Protein AF-A0A7H0SNJ6-F1 (afdb_monomer)

Solvent-accessible surface area (backbone atoms only — not comparable to full-atom values): 4611 Å² total; per-residue (Å²): 134,84,70,30,24,49,73,83,41,80,56,82,66,59,92,86,36,19,39,41,56,49,49,26,68,76,68,75,50,58,62,45,65,58,57,44,51,74,70,77,76,80,72,61,58,50,45,26,46,72,90,38,77,52,59,52,61,43,24,64,77,34,68,48,62,44,39,33,39,76,42,71,60,67,84,79,124

Mean predicted aligned error: 3.95 Å

Nearest PDB structures (foldseek):
  1zud-assembly1_4  TM=7.958E-01  e=7.019E-04  Escherichia coli K-12
  3cwi-assembly1_A  TM=6.775E-01  e=3.493E-03  Geobacter metallireducens GS-15
  2qjl-assembly1_A  TM=5.305E-01  e=1.998E-01  Saccharomyces cerevisiae
  3ny5-assembly3_D  TM=5.091E-01  e=4.304E-01  Homo sapiens
  8uzh-assembly1_B-2  TM=5.231E-01  e=3.256E+00  Saccharomyces cerevisiae S288C

pLDDT: mean 91.4, std 12.22, range [37.41, 98.38]

Organism: NCBI:txid2684405

Radius of gyration: 12.11 Å; Cα contacts (8 Å, |Δi|>4): 127; chains: 1; bounding box: 24×36×31 Å

Structure (mmCIF, N/CA/C/O backbone):
data_AF-A0A7H0SNJ6-F1
#
_entry.id   AF-A0A7H0SNJ6-F1
#
loop_
_atom_site.group_PDB
_atom_site.id
_atom_site.type_symbol
_atom_site.label_atom_id
_atom_site.label_alt_id
_atom_site.label_comp_id
_atom_site.label_asym_id
_atom_site.label_entity_id
_atom_site.label_seq_id
_atom_site.pdbx_PDB_ins_code
_atom_site.Cartn_x
_atom_site.Cartn_y
_atom_site.Cartn_z
_atom_site.occupancy
_atom_site.B_iso_or_equiv
_atom_site.auth_seq_id
_atom_site.auth_comp_id
_atom_site.auth_asym_id
_atom_site.auth_atom_id
_atom_site.pdbx_PDB_model_num
ATOM 1 N N . MET A 1 1 ? -11.489 4.911 20.262 1.00 55.56 1 MET A N 1
ATOM 2 C CA . MET A 1 1 ? -10.233 5.263 19.573 1.00 55.56 1 MET A CA 1
ATOM 3 C C . MET A 1 1 ? -9.836 4.035 18.792 1.00 55.56 1 MET A C 1
ATOM 5 O O . MET A 1 1 ? -9.639 3.001 19.413 1.00 55.56 1 MET A O 1
ATOM 9 N N . THR A 1 2 ? -9.869 4.096 17.467 1.00 68.75 2 THR A N 1
ATOM 10 C CA . THR A 1 2 ? -9.395 2.977 16.650 1.00 68.75 2 THR A CA 1
ATOM 11 C C . THR A 1 2 ? -7.880 3.081 16.614 1.00 68.75 2 THR A C 1
ATOM 13 O O . THR A 1 2 ? -7.361 4.118 16.208 1.00 68.75 2 THR A O 1
ATOM 16 N N . ASP A 1 3 ? -7.180 2.065 17.109 1.00 87.62 3 ASP A N 1
ATOM 17 C CA . ASP A 1 3 ? -5.729 2.014 16.970 1.00 87.62 3 ASP A CA 1
ATOM 18 C C . ASP A 1 3 ? -5.376 1.906 15.478 1.00 87.62 3 ASP A C 1
ATOM 20 O O . ASP A 1 3 ? -5.962 1.113 14.736 1.00 87.62 3 ASP A O 1
ATOM 24 N N . ASN A 1 4 ? -4.422 2.726 15.045 1.00 94.69 4 ASN A N 1
ATOM 25 C CA . ASN A 1 4 ? -3.824 2.645 13.721 1.00 94.69 4 ASN A CA 1
ATOM 26 C C . ASN A 1 4 ? -2.603 1.725 13.815 1.00 94.69 4 ASN A C 1
ATOM 28 O O . ASN A 1 4 ? -1.689 1.986 14.603 1.00 94.69 4 ASN A O 1
ATOM 32 N N . LEU A 1 5 ? -2.600 0.642 13.039 1.00 96.31 5 LEU A N 1
ATOM 33 C CA . LEU A 1 5 ? -1.569 -0.395 13.076 1.00 96.31 5 LEU A CA 1
ATOM 34 C C . LEU A 1 5 ? -1.015 -0.650 11.673 1.00 96.31 5 LEU A C 1
ATOM 36 O O . LEU A 1 5 ? -1.780 -0.695 10.717 1.00 96.31 5 LEU A O 1
ATOM 40 N N . ILE A 1 6 ? 0.291 -0.876 11.552 1.00 96.06 6 ILE A N 1
ATOM 41 C CA . ILE A 1 6 ? 0.929 -1.435 10.355 1.00 96.06 6 ILE A CA 1
ATOM 42 C C . ILE A 1 6 ? 1.641 -2.714 10.768 1.00 96.06 6 ILE A C 1
ATOM 44 O O . ILE A 1 6 ? 2.557 -2.652 11.584 1.00 96.06 6 ILE A O 1
ATOM 48 N N . ASN A 1 7 ? 1.239 -3.865 10.227 1.00 95.56 7 ASN A N 1
ATOM 49 C CA . ASN A 1 7 ? 1.786 -5.175 10.609 1.00 95.56 7 ASN A CA 1
ATOM 50 C C . ASN A 1 7 ? 1.813 -5.389 12.141 1.00 95.56 7 ASN A C 1
ATOM 52 O O . ASN A 1 7 ? 2.753 -5.960 12.687 1.00 95.56 7 ASN A O 1
ATOM 56 N N . GLY A 1 8 ? 0.794 -4.883 12.847 1.00 94.69 8 GLY A N 1
ATOM 57 C CA . GLY A 1 8 ? 0.686 -4.944 14.310 1.00 94.69 8 GLY A CA 1
ATOM 58 C C . GLY A 1 8 ? 1.445 -3.856 15.085 1.00 94.69 8 GLY A C 1
ATOM 59 O O . GLY A 1 8 ? 1.251 -3.736 16.294 1.00 94.69 8 GLY A O 1
ATOM 60 N N . GLU A 1 9 ? 2.255 -3.025 14.428 1.00 95.06 9 GLU A N 1
ATOM 61 C CA . GLU A 1 9 ? 2.950 -1.897 15.058 1.00 95.06 9 GLU A CA 1
ATOM 62 C C . GLU A 1 9 ? 2.095 -0.630 15.024 1.00 95.06 9 GLU A C 1
ATOM 64 O O . GLU A 1 9 ? 1.560 -0.264 13.977 1.00 95.06 9 GLU A O 1
ATOM 69 N N . LYS A 1 10 ? 1.999 0.087 16.150 1.00 94.38 10 LYS A N 1
ATOM 70 C CA . LYS A 1 10 ? 1.289 1.372 16.190 1.00 94.38 10 LYS A CA 1
ATOM 71 C C . LYS A 1 10 ? 1.942 2.389 15.261 1.00 94.38 10 LYS A C 1
ATOM 73 O O . LYS A 1 10 ? 3.165 2.524 15.236 1.00 94.38 10 LYS A O 1
ATOM 78 N N . PHE A 1 11 ? 1.116 3.140 14.545 1.00 92.81 11 PHE A N 1
ATOM 79 C CA . PHE A 1 11 ? 1.568 4.279 13.758 1.00 92.81 11 PHE A CA 1
ATOM 80 C C . PHE A 1 11 ? 0.572 5.432 13.831 1.00 92.81 11 PHE A C 1
ATOM 82 O O . PHE A 1 11 ? -0.600 5.245 14.149 1.00 92.81 11 PHE A O 1
ATOM 89 N N . GLU A 1 12 ? 1.049 6.629 13.518 1.00 92.00 12 GLU A N 1
ATOM 90 C CA . GLU A 1 12 ? 0.213 7.815 13.385 1.00 92.00 12 GLU A CA 1
ATOM 91 C C . GLU A 1 12 ? 0.174 8.208 11.906 1.00 92.00 12 GLU A C 1
ATOM 93 O O . GLU A 1 12 ? 1.209 8.614 11.366 1.00 92.00 12 GLU A O 1
ATOM 98 N N . PRO A 1 13 ? -0.972 8.041 11.222 1.00 86.19 13 PRO A N 1
ATOM 99 C CA . PRO A 1 13 ? -1.095 8.465 9.840 1.00 86.19 13 PRO A CA 1
ATOM 100 C C . PRO A 1 13 ? -1.066 9.983 9.731 1.00 86.19 13 PRO A C 1
ATOM 102 O O . PRO A 1 13 ? -1.678 10.696 10.533 1.00 86.19 13 PRO A O 1
ATOM 105 N N . VAL A 1 14 ? -0.398 10.481 8.694 1.00 91.88 14 VAL A N 1
ATOM 106 C CA . VAL A 1 14 ? -0.515 11.893 8.322 1.00 91.88 14 VAL A CA 1
ATOM 107 C C . VAL A 1 14 ? -1.897 12.118 7.704 1.00 91.88 14 VAL A C 1
ATOM 109 O O . VAL A 1 14 ? -2.424 11.269 6.986 1.00 91.88 14 VAL A O 1
ATOM 112 N N . ALA A 1 15 ? -2.517 13.266 7.982 1.00 92.12 15 ALA A N 1
ATOM 113 C CA . ALA A 1 15 ? -3.818 13.595 7.409 1.00 92.12 15 ALA A CA 1
ATOM 114 C C . ALA A 1 15 ? -3.765 13.552 5.870 1.00 92.12 15 ALA A C 1
ATOM 116 O O . ALA A 1 15 ? -2.975 14.265 5.253 1.00 92.12 15 ALA A O 1
ATOM 117 N N . GLY A 1 16 ? -4.613 12.717 5.264 1.00 95.19 16 GLY A N 1
ATOM 118 C CA . GLY A 1 16 ? -4.652 12.516 3.813 1.00 95.19 16 GLY A CA 1
ATOM 119 C C . GLY A 1 16 ? -3.604 11.545 3.259 1.00 95.19 16 GLY A C 1
ATOM 120 O O . GLY A 1 16 ? -3.605 11.324 2.053 1.00 95.19 16 GLY A O 1
ATOM 121 N N . GLU A 1 17 ? -2.750 10.945 4.099 1.00 96.31 17 GLU A N 1
ATOM 122 C CA . GLU A 1 17 ? -1.782 9.924 3.676 1.00 96.31 17 GLU A CA 1
ATOM 123 C C . GLU A 1 17 ? -2.518 8.718 3.090 1.00 96.31 17 GLU A C 1
ATOM 125 O O . GLU A 1 17 ? -3.400 8.123 3.720 1.00 96.31 17 GLU A O 1
ATOM 130 N N . THR A 1 18 ? -2.167 8.362 1.861 1.00 98.38 18 THR A N 1
ATOM 131 C CA . THR A 1 18 ? -2.732 7.208 1.165 1.00 98.38 18 THR A CA 1
ATOM 132 C C . THR A 1 18 ? -1.879 5.965 1.401 1.00 98.38 18 THR A C 1
ATOM 134 O O . THR A 1 18 ? -0.736 6.038 1.852 1.00 98.38 18 THR A O 1
ATOM 137 N N . ILE A 1 19 ? -2.406 4.787 1.065 1.00 98.12 19 ILE A N 1
ATOM 138 C CA . ILE A 1 19 ? -1.626 3.543 1.090 1.00 98.12 19 ILE A CA 1
ATOM 139 C C . ILE A 1 19 ? -0.402 3.662 0.178 1.00 98.12 19 ILE A C 1
ATOM 141 O O . ILE A 1 19 ? 0.665 3.173 0.539 1.00 98.12 19 ILE A O 1
ATOM 145 N N . LYS A 1 20 ? -0.521 4.334 -0.974 1.00 98.12 20 LYS A N 1
ATOM 146 C CA . LYS A 1 20 ? 0.627 4.605 -1.848 1.00 98.12 20 LYS A CA 1
ATOM 147 C C . LYS A 1 20 ? 1.717 5.369 -1.090 1.00 98.12 20 LYS A C 1
ATOM 149 O O . LYS A 1 20 ? 2.844 4.883 -1.038 1.00 98.12 20 LYS A O 1
ATOM 154 N N . ASP A 1 21 ? 1.366 6.498 -0.475 1.00 97.62 21 ASP A N 1
ATOM 155 C CA . ASP A 1 21 ? 2.321 7.352 0.249 1.00 97.62 21 ASP A CA 1
ATOM 156 C C . ASP A 1 21 ? 2.988 6.588 1.399 1.00 97.62 21 ASP A C 1
ATOM 158 O O . ASP A 1 21 ? 4.207 6.644 1.581 1.00 97.62 21 ASP A O 1
ATOM 162 N N . LEU A 1 22 ? 2.198 5.794 2.131 1.00 96.75 22 LEU A N 1
ATOM 163 C CA . LEU A 1 22 ? 2.698 4.948 3.206 1.00 96.75 22 LEU A CA 1
ATOM 164 C C . LEU A 1 22 ? 3.755 3.948 2.706 1.00 96.75 22 LEU A C 1
ATOM 166 O O . LEU A 1 22 ? 4.800 3.787 3.342 1.00 96.75 22 LEU A O 1
ATOM 170 N N . ILE A 1 23 ? 3.492 3.262 1.588 1.00 96.62 23 ILE A N 1
ATOM 171 C CA . ILE A 1 23 ? 4.424 2.287 1.002 1.00 96.62 23 ILE A CA 1
ATOM 172 C C . ILE A 1 23 ? 5.690 2.975 0.490 1.00 96.62 23 ILE A C 1
ATOM 174 O O . ILE A 1 23 ? 6.790 2.488 0.758 1.00 96.62 23 ILE A O 1
ATOM 178 N N . GLU A 1 24 ? 5.552 4.103 -0.206 1.00 96.81 24 GLU A N 1
ATOM 179 C CA . GLU A 1 24 ? 6.687 4.896 -0.690 1.00 96.81 24 GLU A CA 1
ATOM 180 C C . GLU A 1 24 ? 7.604 5.304 0.470 1.00 96.81 24 GLU A C 1
ATOM 182 O O . GLU A 1 24 ? 8.814 5.073 0.420 1.00 96.81 24 GLU A O 1
ATOM 187 N N . LYS A 1 25 ? 7.021 5.804 1.566 1.00 95.06 25 LYS A N 1
ATOM 188 C CA . LYS A 1 25 ? 7.739 6.208 2.781 1.00 95.06 25 LYS A CA 1
ATOM 189 C C . LYS A 1 25 ? 8.401 5.038 3.508 1.00 95.06 25 LYS A C 1
ATOM 191 O O . LYS A 1 25 ? 9.545 5.161 3.937 1.00 95.06 25 LYS A O 1
ATOM 196 N N . ARG A 1 26 ? 7.698 3.914 3.680 1.00 93.38 26 ARG A N 1
ATOM 197 C CA . ARG A 1 26 ? 8.205 2.738 4.417 1.00 93.38 26 ARG A CA 1
ATOM 198 C C . ARG A 1 26 ? 9.300 1.997 3.655 1.00 93.38 26 ARG A C 1
ATOM 200 O O . ARG A 1 26 ? 10.224 1.493 4.285 1.00 93.38 26 ARG A O 1
ATOM 207 N N . LEU A 1 27 ? 9.183 1.897 2.330 1.00 93.06 27 LEU A N 1
ATOM 208 C CA . LEU A 1 27 ? 10.101 1.111 1.500 1.00 93.06 27 LEU A CA 1
ATOM 209 C C . LEU A 1 27 ? 11.151 1.960 0.772 1.00 93.06 27 LEU A C 1
ATOM 211 O O . LEU A 1 27 ? 12.062 1.393 0.175 1.00 93.06 27 LEU A O 1
ATOM 215 N N . GLY A 1 28 ? 11.039 3.291 0.804 1.00 95.12 28 GLY A N 1
ATOM 216 C CA . GLY A 1 28 ? 11.961 4.188 0.102 1.00 95.12 28 GLY A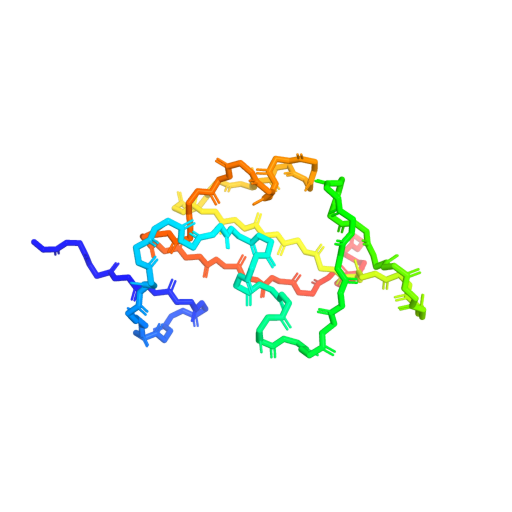 CA 1
ATOM 217 C C . GLY A 1 28 ? 11.879 4.034 -1.417 1.00 95.12 28 GLY A C 1
ATOM 218 O O . GLY A 1 28 ? 12.901 4.020 -2.099 1.00 95.12 28 GLY A O 1
ATOM 219 N N . VAL A 1 29 ? 10.667 3.859 -1.948 1.00 95.38 29 VAL A N 1
ATOM 220 C CA . VAL A 1 29 ? 10.408 3.682 -3.386 1.00 95.38 29 VAL A CA 1
ATOM 221 C 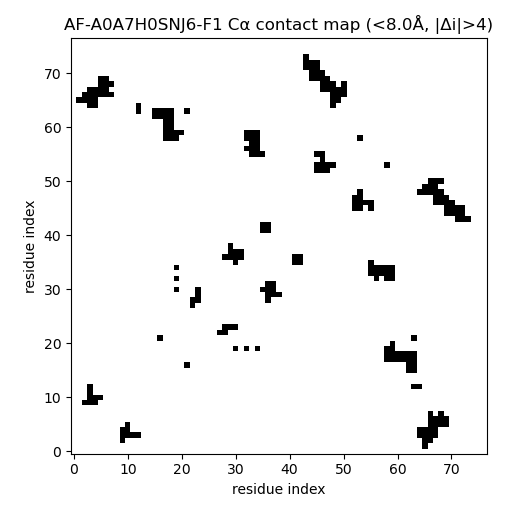C . VAL A 1 29 ? 9.458 4.757 -3.895 1.00 95.38 29 VAL A C 1
ATOM 223 O O . VAL A 1 29 ? 8.758 5.381 -3.107 1.00 95.38 29 VAL A O 1
ATOM 226 N N . SER A 1 30 ? 9.393 4.936 -5.212 1.00 96.75 30 SER A N 1
ATOM 227 C CA . SER A 1 30 ? 8.355 5.738 -5.869 1.00 96.75 30 SER A CA 1
ATOM 228 C C . SER A 1 30 ? 7.428 4.828 -6.660 1.00 96.75 30 SER A C 1
ATOM 230 O O . SER A 1 30 ? 7.891 3.916 -7.354 1.00 96.75 30 SER A O 1
ATOM 232 N N . LEU A 1 31 ? 6.127 5.073 -6.560 1.00 97.31 31 LEU A N 1
ATOM 233 C CA . LEU A 1 31 ? 5.075 4.307 -7.207 1.00 97.31 31 LEU A CA 1
ATOM 234 C C . LEU A 1 31 ? 4.275 5.179 -8.181 1.00 97.31 31 LEU A C 1
ATOM 236 O O . LEU A 1 31 ? 4.058 6.369 -7.962 1.00 97.31 31 LEU A O 1
ATOM 240 N N . THR A 1 32 ? 3.780 4.564 -9.248 1.00 97.12 32 THR A N 1
ATOM 241 C CA . THR A 1 32 ? 2.759 5.151 -10.115 1.00 97.12 32 THR A CA 1
ATOM 242 C C . THR A 1 32 ? 1.408 5.191 -9.397 1.00 97.12 32 THR A C 1
ATOM 244 O O . THR A 1 32 ? 1.213 4.561 -8.354 1.00 97.12 32 THR A O 1
ATOM 247 N N . GLU A 1 33 ? 0.425 5.880 -9.980 1.00 96.75 33 GLU A N 1
ATOM 248 C CA . GLU A 1 33 ? -0.955 5.876 -9.473 1.00 96.75 33 GLU A CA 1
ATOM 249 C C . GLU A 1 33 ? -1.559 4.465 -9.426 1.00 96.75 33 GLU A C 1
ATOM 251 O O . GLU A 1 33 ? -2.371 4.158 -8.560 1.00 96.75 33 GLU A O 1
ATOM 256 N N . GLN A 1 34 ? -1.123 3.570 -10.311 1.00 95.56 34 GLN A N 1
ATOM 257 C CA . GLN A 1 34 ? -1.567 2.177 -10.351 1.00 95.56 34 GLN A CA 1
ATOM 258 C C . GLN A 1 34 ? -0.847 1.288 -9.316 1.00 95.56 34 GLN A C 1
ATOM 260 O O . GLN A 1 34 ? -1.126 0.092 -9.248 1.00 95.56 34 GLN A O 1
ATOM 265 N N . GLY A 1 35 ? 0.070 1.851 -8.517 1.00 94.38 35 GLY A N 1
ATOM 266 C CA . GLY A 1 35 ? 0.786 1.168 -7.435 1.00 94.38 35 GLY A CA 1
ATOM 267 C C . GLY A 1 35 ? 1.951 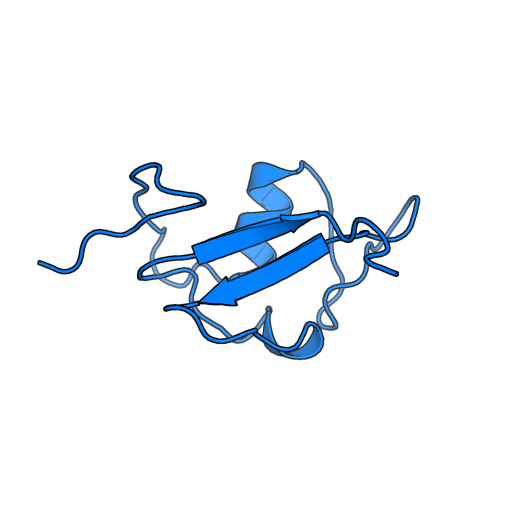0.276 -7.888 1.00 94.38 35 GLY A C 1
ATOM 268 O O . GLY A 1 35 ? 2.369 -0.619 -7.145 1.00 94.38 35 GLY A O 1
ATOM 269 N N . TYR A 1 36 ? 2.479 0.496 -9.097 1.00 94.69 36 TYR A N 1
ATOM 270 C CA . TYR A 1 36 ? 3.715 -0.133 -9.587 1.00 94.69 36 TYR A CA 1
ATOM 271 C C . TYR A 1 36 ? 4.913 0.766 -9.318 1.00 94.69 36 TYR A C 1
ATOM 273 O O . TYR A 1 36 ? 4.753 1.979 -9.275 1.00 94.69 36 TYR A O 1
ATOM 281 N N . ARG A 1 37 ? 6.118 0.206 -9.166 1.00 95.00 37 ARG A N 1
ATOM 282 C CA . ARG A 1 37 ? 7.319 1.043 -9.051 1.00 95.00 37 ARG A CA 1
ATOM 283 C C . ARG A 1 37 ? 7.539 1.843 -10.326 1.00 95.00 37 ARG A C 1
ATOM 285 O O . ARG A 1 37 ? 7.374 1.312 -11.420 1.00 95.00 37 ARG A O 1
ATOM 292 N N . VAL A 1 38 ? 7.940 3.098 -10.152 1.00 96.06 38 VAL A N 1
ATOM 293 C CA . VAL A 1 38 ? 8.389 3.954 -11.257 1.00 96.06 38 VAL A CA 1
ATOM 294 C C . VAL A 1 38 ? 9.717 3.431 -11.807 1.00 96.06 38 VAL A C 1
ATOM 296 O O . VAL A 1 38 ? 9.885 3.351 -13.018 1.00 96.06 38 VAL A O 1
ATOM 299 N N . GLU A 1 39 ? 10.625 3.011 -10.919 1.00 91.06 39 GLU A N 1
ATOM 300 C CA . GLU A 1 39 ? 11.927 2.447 -11.280 1.00 91.06 39 GLU A CA 1
ATOM 301 C C . GLU A 1 39 ? 12.312 1.256 -10.390 1.00 91.06 39 GLU A C 1
ATOM 303 O O . GLU A 1 39 ? 11.970 1.188 -9.201 1.00 91.06 39 GLU A O 1
ATOM 308 N N . GLY A 1 40 ? 13.072 0.329 -10.978 1.00 88.56 40 GLY A N 1
ATOM 309 C CA . GLY 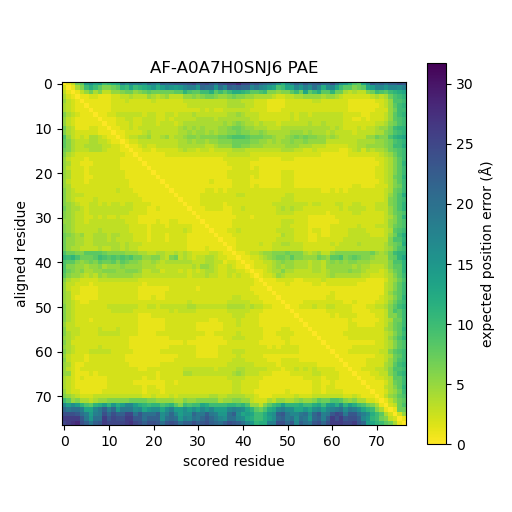A 1 40 ? 13.573 -0.880 -10.328 1.00 88.56 40 GLY A CA 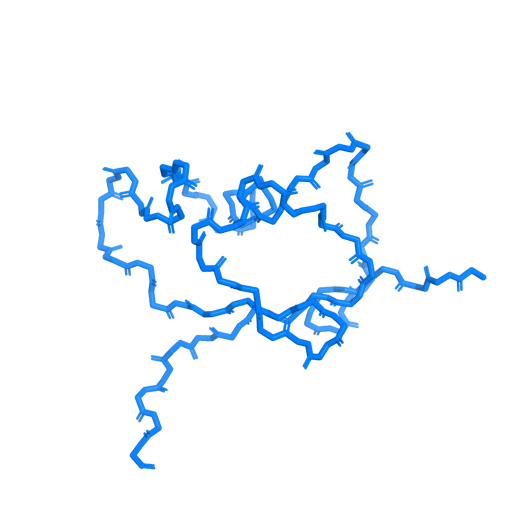1
ATOM 310 C C . GLY A 1 40 ? 12.634 -2.084 -10.425 1.00 88.56 40 GLY A C 1
ATOM 311 O O . GLY A 1 40 ? 11.648 -2.086 -11.157 1.00 88.56 40 GLY A O 1
ATOM 312 N N . GLU A 1 41 ? 12.973 -3.129 -9.671 1.00 89.00 41 GLU A N 1
ATOM 313 C CA . GLU A 1 41 ? 12.282 -4.421 -9.727 1.00 89.00 41 GLU A CA 1
ATOM 314 C C . GLU A 1 41 ? 10.833 -4.357 -9.227 1.00 89.00 41 GLU A C 1
ATOM 316 O O . GLU A 1 41 ? 10.571 -3.644 -8.248 1.00 89.00 41 GLU A O 1
ATOM 321 N N . PRO A 1 42 ? 9.904 -5.138 -9.816 1.00 88.94 42 PRO A N 1
ATOM 322 C CA . PRO A 1 42 ? 8.502 -5.170 -9.419 1.00 88.94 42 PRO A CA 1
ATOM 323 C C . PRO A 1 42 ? 8.289 -5.343 -7.912 1.00 88.94 42 PRO A C 1
ATOM 325 O O . PRO A 1 42 ? 8.961 -6.120 -7.234 1.00 88.94 42 PRO A O 1
ATOM 328 N N . LEU A 1 43 ? 7.292 -4.634 -7.384 1.00 90.19 43 LEU A N 1
ATOM 329 C CA . LEU A 1 43 ? 6.958 -4.690 -5.968 1.00 90.19 43 LEU A CA 1
ATOM 330 C C . LEU A 1 43 ? 6.177 -5.973 -5.651 1.00 90.19 43 LEU A C 1
ATOM 332 O O . LEU A 1 43 ? 4.965 -6.037 -5.851 1.00 90.19 43 LEU A O 1
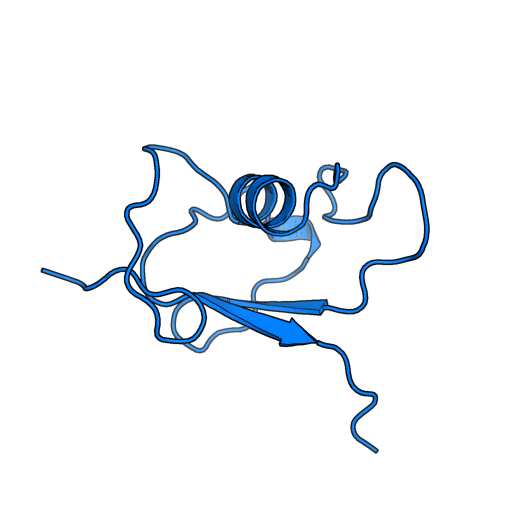ATOM 336 N N . ALA A 1 44 ? 6.858 -6.987 -5.126 1.00 91.19 44 ALA A N 1
ATOM 337 C CA . ALA A 1 44 ? 6.262 -8.264 -4.736 1.00 91.19 44 ALA A CA 1
ATOM 338 C C . ALA A 1 44 ? 5.574 -8.182 -3.360 1.00 91.19 44 ALA A C 1
ATOM 340 O O . ALA A 1 44 ? 5.938 -8.900 -2.435 1.00 91.19 44 ALA A O 1
ATOM 341 N N . ILE A 1 45 ? 4.598 -7.283 -3.204 1.00 94.19 45 ILE A N 1
ATOM 342 C CA . ILE A 1 45 ? 3.797 -7.156 -1.972 1.00 94.19 45 ILE A CA 1
ATOM 343 C C . ILE A 1 45 ? 2.298 -7.065 -2.277 1.00 94.19 45 ILE A C 1
ATOM 345 O O . ILE A 1 45 ? 1.900 -6.656 -3.374 1.00 94.19 45 ILE A O 1
ATOM 349 N N . ALA A 1 46 ? 1.475 -7.377 -1.284 1.00 94.88 46 ALA A N 1
ATOM 350 C CA . ALA A 1 46 ? 0.056 -7.048 -1.232 1.00 94.88 46 ALA A CA 1
ATOM 351 C C . ALA A 1 46 ? -0.245 -6.245 0.041 1.00 94.88 46 ALA A C 1
ATOM 353 O O . ALA A 1 46 ? 0.491 -6.334 1.025 1.00 94.88 46 ALA A O 1
ATOM 354 N N . VAL A 1 47 ? -1.320 -5.457 0.003 1.00 96.62 47 VAL A N 1
ATOM 355 C CA . VAL A 1 47 ? -1.771 -4.653 1.142 1.00 96.62 47 VAL A CA 1
ATOM 356 C C . VAL A 1 47 ? -3.211 -5.015 1.476 1.00 96.62 47 VAL A C 1
ATOM 358 O O . VAL A 1 47 ? -4.051 -5.078 0.577 1.00 96.62 47 VAL A O 1
ATOM 361 N N . ALA A 1 48 ? -3.504 -5.219 2.756 1.00 97.19 48 ALA A N 1
ATOM 362 C CA . ALA A 1 48 ? -4.860 -5.290 3.282 1.00 97.19 48 ALA A CA 1
ATOM 363 C C . ALA A 1 48 ? -5.120 -4.136 4.259 1.00 97.19 48 ALA A C 1
ATOM 365 O O . ALA A 1 48 ? -4.226 -3.737 4.999 1.00 97.19 48 ALA A O 1
ATOM 366 N N . LYS A 1 49 ? -6.345 -3.602 4.261 1.00 97.12 49 LYS A N 1
ATOM 367 C CA . LYS A 1 49 ? -6.852 -2.627 5.235 1.00 97.12 49 LYS A CA 1
ATOM 368 C C . LYS A 1 49 ? -8.022 -3.260 5.974 1.00 97.12 49 LYS A C 1
ATOM 370 O O . LYS A 1 49 ? -8.985 -3.689 5.344 1.00 97.12 49 LYS A O 1
ATOM 375 N N . ASN A 1 50 ? -7.941 -3.321 7.300 1.00 95.75 50 ASN A N 1
ATOM 376 C CA . ASN A 1 50 ? -8.937 -3.941 8.176 1.00 95.75 50 ASN A CA 1
ATOM 377 C C . ASN A 1 50 ? -9.332 -5.348 7.686 1.00 95.75 50 ASN A C 1
ATOM 379 O O . ASN A 1 50 ? -10.510 -5.644 7.485 1.00 95.75 50 ASN A O 1
ATOM 383 N N . SER A 1 51 ? -8.320 -6.186 7.429 1.00 93.00 51 SER A N 1
ATOM 384 C CA . SER A 1 51 ? -8.459 -7.564 6.928 1.00 93.00 51 SER A CA 1
ATOM 385 C C . SER A 1 51 ? -9.064 -7.717 5.523 1.00 93.00 51 SER A C 1
ATOM 387 O O . SER A 1 51 ? -9.371 -8.835 5.113 1.00 93.00 51 SER A O 1
ATOM 389 N N . GLN A 1 52 ? -9.210 -6.635 4.755 1.00 96.25 52 GLN A N 1
ATOM 390 C CA . GLN A 1 52 ? -9.647 -6.683 3.357 1.00 96.25 52 GLN A CA 1
ATOM 391 C C . GLN A 1 52 ? -8.511 -6.276 2.427 1.00 96.25 52 GLN A C 1
ATOM 393 O O . GLN A 1 52 ? -7.923 -5.208 2.592 1.00 96.25 52 GLN A O 1
ATOM 398 N N . VAL A 1 53 ? -8.205 -7.115 1.435 1.00 96.56 53 VAL A N 1
ATOM 399 C CA . VAL A 1 53 ? -7.179 -6.808 0.429 1.00 96.56 53 VAL A CA 1
ATOM 400 C C . VAL A 1 53 ? -7.576 -5.550 -0.340 1.00 96.56 53 VAL A C 1
ATOM 402 O O . VAL A 1 53 ? -8.671 -5.475 -0.897 1.00 96.56 53 VAL A O 1
ATOM 405 N N . VAL A 1 54 ? -6.670 -4.576 -0.401 1.00 97.50 54 VAL A N 1
ATOM 406 C CA . VAL A 1 54 ? -6.855 -3.351 -1.178 1.00 97.50 54 VAL A CA 1
ATOM 407 C C . VAL A 1 54 ? -6.249 -3.558 -2.568 1.00 97.50 54 VAL A C 1
ATOM 409 O O . VAL A 1 54 ? -5.035 -3.784 -2.671 1.00 97.50 54 VAL A O 1
ATOM 412 N N . PRO A 1 55 ? -7.048 -3.459 -3.650 1.00 97.12 55 PRO A N 1
ATOM 413 C CA . PRO A 1 55 ? -6.534 -3.534 -5.010 1.00 97.12 55 PRO A CA 1
ATOM 414 C C . PRO A 1 55 ? -5.407 -2.529 -5.233 1.00 97.12 55 PRO A C 1
ATOM 416 O O . PRO A 1 55 ? -5.495 -1.377 -4.809 1.00 97.12 55 PRO A O 1
ATOM 419 N N . ARG A 1 56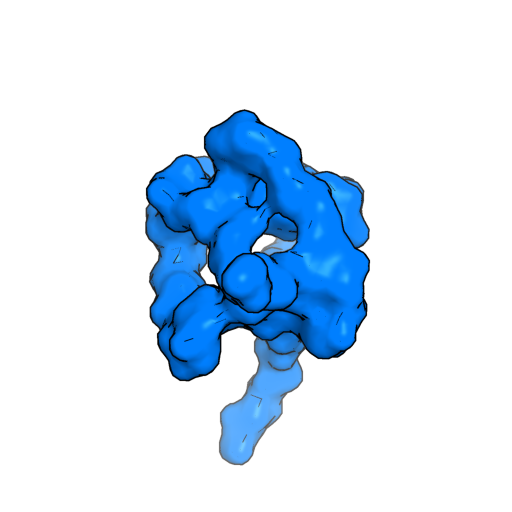 ? -4.353 -2.953 -5.934 1.00 96.50 56 ARG A N 1
ATOM 420 C CA . ARG A 1 56 ? -3.139 -2.145 -6.123 1.00 96.50 56 ARG A CA 1
ATOM 421 C C . ARG A 1 56 ? -3.414 -0.782 -6.766 1.00 96.50 56 ARG A C 1
ATOM 423 O O . ARG A 1 56 ? -2.905 0.233 -6.308 1.00 96.50 56 ARG A O 1
ATOM 430 N N . SER A 1 57 ? -4.303 -0.751 -7.754 1.00 97.12 57 SER A N 1
ATOM 431 C CA . SER A 1 57 ? -4.749 0.474 -8.426 1.00 97.12 57 SER A CA 1
ATOM 432 C C . SER A 1 57 ? -5.538 1.435 -7.530 1.00 97.12 57 SER A C 1
ATOM 434 O O . SER A 1 57 ? -5.745 2.586 -7.897 1.00 97.12 57 SER A O 1
ATOM 436 N N . SER A 1 58 ? -6.010 0.978 -6.369 1.00 98.12 58 SER A N 1
ATOM 437 C CA . SER A 1 58 ? -6.745 1.795 -5.401 1.00 98.12 58 SER A CA 1
ATOM 438 C C . SER A 1 58 ? -5.841 2.389 -4.321 1.00 98.12 58 SER A C 1
ATOM 440 O O . SER A 1 58 ? -6.319 3.184 -3.512 1.00 98.12 58 SER A O 1
ATOM 442 N N . TRP A 1 59 ? -4.550 2.041 -4.281 1.00 98.00 59 TRP A N 1
ATOM 443 C CA . TRP A 1 59 ? -3.638 2.482 -3.219 1.00 98.00 59 TRP A CA 1
ATOM 444 C C . TRP A 1 59 ? -3.488 4.001 -3.143 1.00 98.00 59 TRP A C 1
ATOM 446 O O . TRP A 1 59 ? -3.430 4.538 -2.043 1.00 98.00 59 TRP A O 1
ATOM 456 N N . CYS A 1 60 ? -3.492 4.692 -4.283 1.00 98.12 60 CYS A N 1
ATOM 457 C CA . CYS A 1 60 ? -3.417 6.154 -4.358 1.00 98.12 60 CYS A CA 1
ATOM 458 C C . CYS A 1 60 ? -4.714 6.875 -3.947 1.00 98.12 60 CYS A C 1
ATOM 460 O O . CYS A 1 60 ? -4.707 8.087 -3.786 1.00 98.12 60 CYS A O 1
ATOM 462 N N . HIS A 1 61 ? -5.820 6.149 -3.761 1.00 97.94 61 HIS A N 1
ATOM 463 C CA . HIS A 1 61 ? -7.115 6.711 -3.357 1.00 97.94 61 HIS A CA 1
ATOM 464 C C . HIS A 1 61 ? -7.562 6.241 -1.967 1.00 97.94 61 HIS A C 1
ATOM 466 O O . HIS A 1 61 ? -8.560 6.720 -1.433 1.00 97.94 61 HIS A O 1
ATOM 472 N N . THR A 1 62 ? -6.856 5.274 -1.381 1.00 98.00 62 THR A N 1
ATOM 473 C CA . THR A 1 62 ? -7.242 4.660 -0.110 1.00 98.00 62 THR A CA 1
ATOM 474 C C . THR A 1 62 ? -6.418 5.262 1.013 1.00 98.00 62 THR A C 1
ATOM 476 O O . THR A 1 62 ? -5.199 5.118 1.010 1.00 98.00 62 THR A O 1
ATOM 479 N N . LEU A 1 63 ? -7.075 5.889 1.991 1.00 97.69 63 LEU A N 1
ATOM 480 C CA . LEU A 1 63 ? -6.405 6.438 3.172 1.00 97.69 63 LEU A CA 1
ATOM 481 C C . LEU A 1 63 ? -5.733 5.336 4.001 1.00 97.69 63 LEU A C 1
ATOM 483 O O . LEU A 1 63 ? -6.355 4.301 4.291 1.00 97.69 63 LEU A O 1
ATOM 487 N N . ALA A 1 64 ? -4.492 5.592 4.407 1.00 96.62 64 ALA A N 1
ATOM 488 C CA . ALA A 1 64 ? -3.669 4.744 5.260 1.00 96.62 64 ALA A CA 1
ATOM 489 C C . ALA A 1 64 ? -4.076 4.889 6.734 1.00 96.62 64 ALA A C 1
ATOM 491 O O . ALA A 1 64 ? -3.348 5.431 7.547 1.00 96.62 64 ALA A O 1
ATOM 492 N N . GLU A 1 65 ? -5.260 4.407 7.087 1.00 95.44 65 GLU A N 1
ATOM 493 C CA . GLU A 1 65 ? -5.819 4.460 8.445 1.00 95.44 65 GLU A CA 1
ATOM 494 C C . GLU A 1 65 ? -6.346 3.079 8.862 1.00 95.44 65 GLU A C 1
ATOM 496 O O . GLU A 1 65 ? -6.644 2.228 8.017 1.00 95.44 65 GLU A O 1
ATOM 501 N N . GLY A 1 66 ? -6.522 2.870 10.164 1.00 95.12 66 GLY A N 1
ATOM 502 C CA . GLY A 1 66 ? -6.921 1.587 10.733 1.00 95.12 66 GLY A CA 1
ATOM 503 C C . GLY A 1 66 ? -5.771 0.583 10.758 1.00 95.12 66 GLY A C 1
ATOM 504 O O . GLY A 1 66 ? -4.610 0.948 10.939 1.00 95.12 66 GLY A O 1
ATOM 505 N N . THR A 1 67 ? -6.098 -0.701 10.615 1.00 96.50 67 THR A N 1
ATOM 506 C CA . THR A 1 67 ? -5.101 -1.780 10.573 1.00 96.50 67 THR A CA 1
ATOM 507 C C . THR A 1 67 ? -4.690 -2.043 9.132 1.00 96.50 67 THR A C 1
ATOM 509 O O . THR A 1 67 ? -5.535 -2.384 8.308 1.00 96.50 67 THR A O 1
ATOM 512 N N . ILE A 1 68 ? -3.407 -1.888 8.831 1.00 97.19 68 ILE A N 1
ATOM 513 C CA . ILE A 1 68 ? -2.810 -2.118 7.521 1.00 97.19 68 ILE A CA 1
ATOM 514 C C . ILE A 1 68 ? -1.848 -3.301 7.619 1.00 97.19 68 ILE A C 1
ATOM 516 O O . ILE A 1 68 ? -0.899 -3.272 8.398 1.00 97.19 68 ILE A O 1
ATOM 520 N N . ASP A 1 69 ? -2.052 -4.313 6.786 1.00 96.44 69 ASP A N 1
ATOM 521 C CA . ASP A 1 69 ? -1.139 -5.444 6.657 1.00 96.44 69 ASP A CA 1
ATOM 522 C C . ASP A 1 69 ? -0.420 -5.355 5.312 1.00 96.44 69 ASP A C 1
ATOM 524 O O . ASP A 1 69 ? -1.052 -5.353 4.255 1.00 96.44 69 ASP A O 1
ATOM 528 N N . ILE A 1 70 ? 0.906 -5.268 5.350 1.00 95.12 70 ILE A N 1
ATOM 529 C CA . ILE A 1 70 ? 1.795 -5.273 4.190 1.00 95.12 70 ILE A CA 1
ATOM 530 C C . ILE A 1 70 ? 2.496 -6.624 4.176 1.00 95.12 70 ILE A C 1
ATOM 532 O O . ILE A 1 70 ? 3.401 -6.878 4.976 1.00 95.12 70 ILE A O 1
ATOM 536 N N . VAL A 1 71 ? 2.085 -7.485 3.252 1.00 92.75 71 VAL A N 1
ATOM 537 C CA . VAL A 1 71 ? 2.591 -8.855 3.146 1.00 92.75 71 VAL A CA 1
ATOM 538 C C . VAL A 1 71 ? 3.425 -9.012 1.884 1.00 92.75 71 VAL A C 1
ATOM 540 O O . VAL A 1 71 ? 3.037 -8.566 0.803 1.00 92.75 71 VAL A O 1
ATOM 543 N N . GLY A 1 72 ? 4.586 -9.653 2.015 1.00 89.62 72 GLY A N 1
ATOM 544 C CA . GLY A 1 72 ? 5.363 -10.076 0.857 1.00 89.62 72 GLY A CA 1
ATOM 545 C C . GLY A 1 72 ? 4.586 -11.125 0.065 1.00 89.62 72 GLY A C 1
ATOM 546 O O . GLY A 1 72 ? 4.007 -12.042 0.646 1.00 89.62 72 GLY A O 1
ATOM 547 N N . ALA A 1 73 ? 4.591 -11.011 -1.259 1.00 69.88 73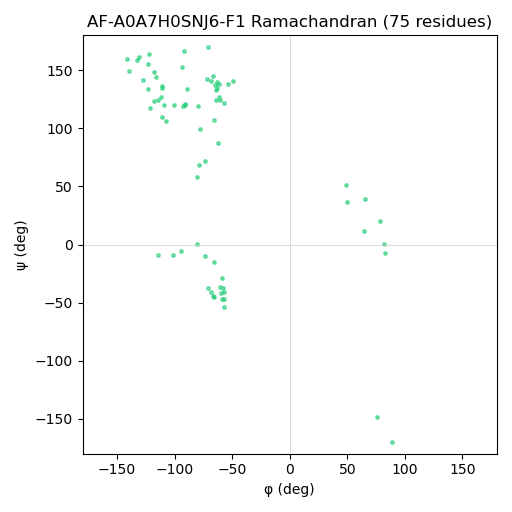 ALA A N 1
ATOM 548 C CA . ALA A 1 73 ? 4.122 -12.052 -2.157 1.00 69.88 73 ALA A CA 1
ATOM 549 C C . ALA A 1 73 ? 5.160 -13.183 -2.168 1.00 69.88 73 ALA A C 1
ATOM 551 O O . ALA A 1 73 ? 5.900 -13.368 -3.129 1.00 69.88 73 ALA A O 1
ATOM 552 N N . VAL A 1 74 ? 5.248 -13.938 -1.073 1.00 63.03 74 VAL A N 1
ATOM 553 C CA . VAL A 1 74 ? 5.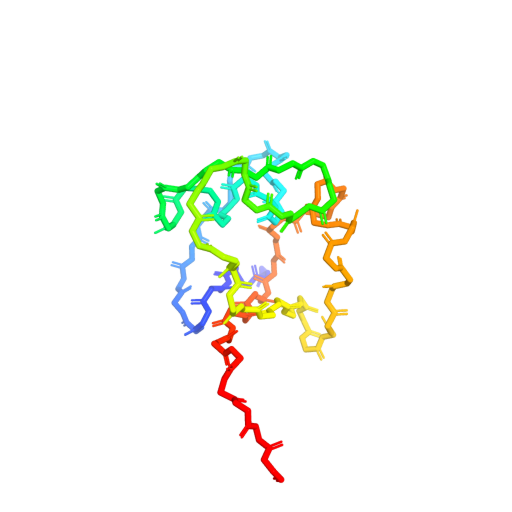720 -15.316 -1.182 1.00 63.03 74 VAL A CA 1
ATOM 554 C C . VAL A 1 74 ? 4.687 -16.040 -2.030 1.00 63.03 74 VAL A C 1
ATOM 556 O O . VAL A 1 74 ? 3.493 -15.984 -1.743 1.00 63.03 74 VAL A O 1
ATOM 559 N N . GLN A 1 75 ? 5.149 -16.645 -3.120 1.00 48.91 75 GLN A N 1
ATOM 560 C CA . GLN A 1 75 ? 4.344 -17.477 -4.000 1.00 48.91 75 GLN A CA 1
ATOM 561 C C . GLN A 1 75 ? 3.849 -18.671 -3.167 1.00 48.91 75 GLN A C 1
ATOM 563 O O . GLN A 1 75 ? 4.533 -19.682 -3.045 1.00 48.91 75 GLN A O 1
ATOM 568 N N . GLY A 1 76 ? 2.711 -18.507 -2.491 1.00 43.88 76 GLY A N 1
ATOM 569 C CA . GLY A 1 76 ? 2.007 -19.608 -1.855 1.00 43.88 76 GLY A CA 1
ATOM 570 C C . GLY A 1 76 ? 1.525 -20.528 -2.965 1.00 43.88 76 GLY A C 1
ATOM 571 O O . GLY A 1 76 ? 0.653 -20.133 -3.739 1.00 43.88 76 GLY A O 1
ATOM 572 N N . GLY A 1 77 ? 2.175 -21.684 -3.093 1.00 37.41 77 GLY A N 1
ATOM 573 C CA . GLY A 1 77 ? 1.629 -22.825 -3.824 1.00 37.41 77 GLY A CA 1
ATOM 574 C C . GLY A 1 77 ? 0.406 -23.395 -3.124 1.00 37.41 77 GLY A C 1
ATOM 575 O O . GLY A 1 77 ? 0.286 -23.196 -1.892 1.00 37.41 77 GLY A O 1
#

Sequence (77 aa):
MTDNLINGEKFEPVAGETIKDLIEKRLGVSLTEQGYRVEGEPLAIAVAKNSQVVPRSSWCHTLAEGTIDIVGAVQGG

Secondary structure (DSSP, 8-state):
-PPPEETTEE--PPTT-BHHHHHHHHHT--B-TTS-BSSSS---EEEEETTEEPPGGGTTTSB--SEEEEEE-----

Foldseek 3Di:
DFFQEEQNHGDDFDVLQFLQNVCCVVVVFHADLLQFTPDDDTQQKWKDAPNHTDHSNCRNVHGRGHYMYIGGNPPDD

InterPro domains:
  IPR012675 Beta-grasp domain superfamily [G3DSA:3.10.20.30] (5-77)
  IPR016155 Molybdopterin synthase/thiamin biosynthesis sulphur carrier, beta-grasp [SSF54285] (5-77)